Protein AF-A0A2P8FP28-F1 (afdb_monomer_lite)

Organism: NCBI:txid1591085

Radius of gyration: 11.93 Å; chains: 1; bounding box: 29×29×30 Å

pLDDT: mean 82.31, std 12.88, range [39.47, 95.31]

Foldseek 3Di:
DPDWDWDDDVQWFIKTQDDDQVVVQVVCVVVVWHWDAAQCDPPDDPVRGRHTDTPQWDDQDDPPRIGTIT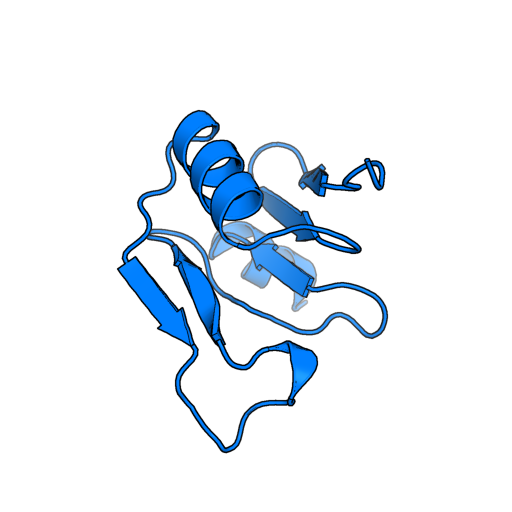GPVNCVVVVD

Structure (mmCIF, N/CA/C/O backbone):
data_AF-A0A2P8FP28-F1
#
_entry.id   AF-A0A2P8FP28-F1
#
loop_
_atom_site.group_PDB
_atom_site.id
_atom_site.type_symbol
_atom_site.label_atom_id
_atom_site.label_alt_id
_atom_site.label_comp_id
_atom_site.label_asym_id
_atom_site.label_entity_id
_atom_site.label_seq_id
_atom_site.pdbx_PDB_ins_code
_atom_site.Cartn_x
_atom_site.Cartn_y
_atom_site.Cartn_z
_atom_site.occupancy
_atom_site.B_iso_or_equiv
_atom_site.auth_seq_id
_atom_site.auth_comp_id
_atom_site.auth_asym_id
_atom_site.auth_atom_id
_atom_site.pdbx_PDB_model_num
ATOM 1 N N . MET A 1 1 ? 21.256 -7.317 5.891 1.00 39.47 1 MET A N 1
ATOM 2 C CA . MET A 1 1 ? 20.023 -6.592 6.261 1.00 39.47 1 MET A CA 1
ATOM 3 C C . MET A 1 1 ? 20.021 -5.281 5.500 1.00 39.47 1 MET A C 1
ATOM 5 O O . MET A 1 1 ? 20.891 -4.463 5.766 1.00 39.47 1 MET A O 1
ATOM 9 N N . LYS A 1 2 ? 19.138 -5.111 4.509 1.00 42.28 2 LYS A N 1
ATOM 10 C CA . LYS A 1 2 ? 18.888 -3.787 3.924 1.00 42.28 2 LYS A CA 1
ATOM 11 C C . LYS A 1 2 ? 17.965 -3.034 4.881 1.00 42.28 2 LYS A C 1
ATOM 13 O O . LYS A 1 2 ? 17.003 -3.620 5.370 1.00 42.28 2 LYS A O 1
ATOM 18 N N . ALA A 1 3 ? 18.320 -1.798 5.214 1.00 40.62 3 ALA A N 1
ATOM 19 C CA . ALA A 1 3 ? 17.489 -0.948 6.051 1.00 40.62 3 ALA A CA 1
ATOM 20 C C . ALA A 1 3 ? 16.227 -0.583 5.263 1.00 40.62 3 ALA A C 1
ATOM 22 O O . ALA A 1 3 ? 16.320 -0.086 4.144 1.00 40.62 3 ALA A O 1
ATOM 23 N N . ILE A 1 4 ? 15.065 -0.877 5.836 1.00 57.88 4 ILE A N 1
ATOM 24 C CA . ILE A 1 4 ? 13.777 -0.620 5.204 1.00 57.88 4 ILE A CA 1
ATOM 25 C C . ILE A 1 4 ? 13.404 0.841 5.449 1.00 57.88 4 ILE A C 1
ATOM 27 O O . ILE A 1 4 ? 13.299 1.263 6.600 1.00 57.88 4 ILE A O 1
ATOM 31 N N . ILE A 1 5 ? 13.175 1.608 4.383 1.00 63.66 5 ILE A N 1
ATOM 32 C CA . ILE A 1 5 ? 12.637 2.969 4.489 1.00 63.66 5 ILE A CA 1
ATOM 33 C C . ILE A 1 5 ? 11.124 2.884 4.292 1.00 63.66 5 ILE A C 1
ATOM 35 O O . ILE A 1 5 ? 10.634 2.854 3.160 1.00 63.66 5 ILE A O 1
ATOM 39 N N . VAL A 1 6 ? 10.394 2.814 5.410 1.00 67.50 6 VAL A N 1
ATOM 40 C CA . VAL A 1 6 ? 8.958 3.107 5.439 1.00 67.50 6 VAL A CA 1
ATOM 41 C C . VAL A 1 6 ? 8.752 4.435 6.147 1.00 67.50 6 VAL A C 1
ATOM 43 O O . VAL A 1 6 ? 9.136 4.601 7.303 1.00 67.50 6 VAL A O 1
ATOM 46 N N . THR A 1 7 ? 8.150 5.394 5.453 1.00 71.88 7 THR A N 1
ATOM 47 C CA . THR A 1 7 ? 7.800 6.689 6.043 1.00 71.88 7 THR A CA 1
ATOM 48 C C . THR A 1 7 ? 6.306 6.715 6.287 1.00 71.88 7 THR A C 1
ATOM 50 O O . THR A 1 7 ? 5.526 6.664 5.337 1.00 71.88 7 THR A O 1
ATOM 53 N N . PHE A 1 8 ? 5.917 6.788 7.558 1.00 68.44 8 PHE A N 1
ATOM 54 C CA . PHE A 1 8 ? 4.540 7.060 7.941 1.00 68.44 8 PHE A CA 1
ATOM 55 C C . PHE A 1 8 ? 4.258 8.551 7.767 1.00 68.44 8 PHE A C 1
ATOM 57 O O . PHE A 1 8 ? 5.009 9.396 8.258 1.00 68.44 8 PHE A O 1
ATOM 64 N N . CYS A 1 9 ? 3.172 8.875 7.079 1.00 67.25 9 CYS A N 1
ATOM 65 C CA . CYS A 1 9 ? 2.645 10.229 7.049 1.00 67.25 9 CYS A CA 1
ATOM 66 C C . CYS A 1 9 ? 1.508 10.272 8.069 1.00 67.25 9 CYS A C 1
ATOM 68 O O . CYS A 1 9 ? 0.549 9.524 7.907 1.00 67.25 9 CYS A O 1
ATOM 70 N N . GLU A 1 10 ? 1.634 11.091 9.121 1.00 60.62 10 GLU A N 1
ATOM 71 C CA . GLU A 1 10 ? 0.703 11.157 10.263 1.00 60.62 10 GLU A CA 1
ATOM 72 C C . GLU A 1 10 ? -0.770 10.984 9.855 1.00 60.62 10 GLU A C 1
ATOM 74 O O . GLU A 1 10 ? -1.390 11.901 9.316 1.00 60.62 10 GLU A O 1
ATOM 79 N N . GLY A 1 11 ? -1.310 9.783 10.097 1.00 58.34 11 GLY A N 1
ATOM 80 C CA . GLY A 1 11 ? -2.712 9.438 9.852 1.00 58.34 11 GLY A CA 1
ATOM 81 C C . GLY A 1 11 ? -3.153 9.454 8.385 1.00 58.34 11 GLY A C 1
ATOM 82 O O . GLY A 1 11 ? -4.334 9.656 8.145 1.00 58.34 11 GLY A O 1
ATOM 83 N N . LYS A 1 12 ? -2.225 9.311 7.429 1.00 73.12 12 LYS A N 1
ATOM 84 C CA . LYS A 1 12 ? -2.461 9.454 5.977 1.00 73.12 12 LYS A CA 1
ATOM 85 C C . LYS A 1 12 ? -1.968 8.259 5.150 1.00 73.12 12 LYS A C 1
ATOM 87 O O . LYS A 1 12 ? -2.091 8.268 3.930 1.00 73.12 12 LYS A O 1
ATOM 92 N N . GLY A 1 13 ? -1.401 7.239 5.798 1.00 82.94 13 GLY A N 1
ATOM 93 C CA . GLY A 1 13 ? -0.784 6.073 5.162 1.00 82.94 13 GLY A CA 1
ATOM 94 C C . GLY A 1 13 ? 0.745 6.085 5.230 1.00 82.94 13 GLY A C 1
ATOM 95 O O . GLY A 1 13 ? 1.336 6.669 6.142 1.00 82.94 13 GLY A O 1
ATOM 96 N N . PHE A 1 14 ? 1.399 5.396 4.298 1.00 87.12 14 PHE A N 1
ATOM 97 C CA . PHE A 1 14 ? 2.849 5.224 4.292 1.00 87.12 14 PHE A CA 1
ATOM 98 C C . PHE A 1 14 ? 3.423 5.007 2.889 1.00 87.12 14 PHE A C 1
ATOM 100 O O . PHE A 1 14 ? 2.744 4.565 1.960 1.00 87.12 14 PHE A O 1
ATOM 107 N N . THR A 1 15 ? 4.715 5.294 2.742 1.00 86.81 15 THR A N 1
ATOM 108 C CA . THR A 1 15 ? 5.458 5.031 1.504 1.00 86.81 15 THR A CA 1
ATOM 109 C C . THR A 1 15 ? 6.598 4.056 1.726 1.00 86.81 15 THR A C 1
ATOM 111 O O . THR A 1 15 ? 7.231 4.096 2.778 1.00 86.81 15 THR A O 1
ATOM 114 N N . VAL A 1 16 ? 6.875 3.227 0.724 1.00 85.69 16 VAL A N 1
ATOM 115 C CA . VAL A 1 16 ? 7.793 2.088 0.769 1.00 85.69 16 VAL A CA 1
ATOM 116 C C . VAL A 1 16 ? 8.810 2.205 -0.363 1.00 85.69 16 VAL A C 1
ATOM 118 O O . VAL A 1 16 ? 8.415 2.345 -1.522 1.00 85.69 16 VAL A O 1
ATOM 121 N N . GLN A 1 17 ? 10.102 2.118 -0.035 1.00 80.88 17 GLN A N 1
ATOM 122 C CA . GLN A 1 17 ? 11.184 2.188 -1.029 1.00 80.88 17 GLN A CA 1
ATOM 123 C C . GLN A 1 17 ? 11.987 0.883 -1.150 1.00 80.88 17 GLN A C 1
ATOM 125 O O . GLN A 1 17 ? 12.208 0.406 -2.256 1.00 80.88 17 GLN A O 1
ATOM 130 N N . GLU A 1 18 ? 12.374 0.251 -0.038 1.00 75.81 18 GLU A N 1
ATOM 131 C CA . GLU A 1 18 ? 13.097 -1.032 -0.056 1.00 75.81 18 GLU A CA 1
ATOM 132 C C . GLU A 1 18 ? 12.633 -1.932 1.098 1.00 75.81 18 GLU A C 1
ATOM 134 O O . GLU A 1 18 ? 13.126 -1.801 2.212 1.00 75.81 18 GLU A O 1
ATOM 139 N N . THR A 1 19 ? 11.692 -2.851 0.862 1.00 79.62 19 THR A N 1
ATOM 140 C CA . THR A 1 19 ? 11.199 -3.790 1.890 1.00 79.62 19 THR A CA 1
ATOM 141 C C . THR A 1 19 ? 10.971 -5.189 1.333 1.00 79.62 19 THR A C 1
ATOM 143 O O . THR A 1 19 ? 10.805 -5.368 0.128 1.00 79.62 19 THR A O 1
ATOM 146 N N . THR A 1 20 ? 10.917 -6.181 2.222 1.00 85.00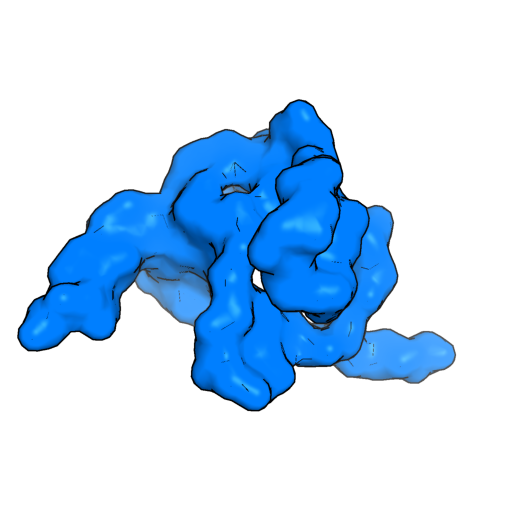 20 THR A N 1
ATOM 147 C CA . THR A 1 20 ? 10.285 -7.470 1.924 1.00 85.00 20 THR A CA 1
ATOM 148 C C . THR A 1 20 ? 8.781 -7.391 2.179 1.00 85.00 20 THR A C 1
ATOM 150 O O . THR A 1 20 ? 8.319 -6.579 2.988 1.00 85.00 20 THR A O 1
ATOM 153 N N . THR A 1 21 ? 8.021 -8.251 1.503 1.00 86.06 21 THR A N 1
ATOM 154 C CA . THR A 1 21 ? 6.565 -8.361 1.656 1.00 86.06 21 THR A CA 1
ATOM 155 C C . THR A 1 21 ? 6.156 -8.650 3.100 1.00 86.06 21 THR A C 1
ATOM 157 O O . THR A 1 21 ? 5.274 -7.975 3.621 1.00 86.06 21 THR A O 1
ATOM 160 N N . ASP A 1 22 ? 6.844 -9.573 3.778 1.00 88.12 22 ASP A N 1
ATOM 161 C CA . ASP A 1 22 ? 6.528 -9.942 5.166 1.00 88.12 22 ASP A CA 1
ATOM 162 C C . ASP A 1 22 ? 6.718 -8.761 6.125 1.00 88.12 22 ASP A C 1
ATOM 164 O O . ASP A 1 22 ? 5.824 -8.432 6.899 1.00 88.12 22 ASP A O 1
ATOM 168 N N . ALA A 1 23 ? 7.841 -8.042 6.004 1.00 87.38 23 ALA A N 1
ATOM 169 C CA . ALA A 1 23 ? 8.112 -6.876 6.843 1.00 87.38 23 ALA A CA 1
ATOM 170 C C . ALA A 1 23 ? 7.105 -5.741 6.600 1.00 87.38 23 ALA A C 1
ATOM 172 O O . ALA A 1 23 ? 6.765 -4.996 7.519 1.00 87.38 23 ALA A O 1
ATOM 173 N N . LEU A 1 24 ? 6.609 -5.616 5.366 1.00 88.44 24 LEU A N 1
ATOM 174 C CA . LEU A 1 24 ? 5.576 -4.648 5.019 1.00 88.44 24 LEU A CA 1
ATOM 175 C C . LEU A 1 24 ? 4.223 -5.005 5.644 1.00 88.44 24 LEU A C 1
ATOM 177 O O . LEU A 1 24 ? 3.533 -4.122 6.151 1.00 88.44 24 LEU A O 1
ATOM 181 N N . ILE A 1 25 ? 3.855 -6.288 5.626 1.00 91.06 25 ILE A N 1
ATOM 182 C CA . ILE A 1 25 ? 2.628 -6.785 6.253 1.00 91.06 25 ILE A CA 1
ATOM 183 C C . ILE A 1 25 ? 2.686 -6.578 7.770 1.00 91.06 25 ILE A C 1
ATOM 185 O O . ILE A 1 25 ? 1.742 -6.025 8.333 1.00 91.06 25 ILE A O 1
ATOM 189 N N . ASP A 1 26 ? 3.802 -6.930 8.414 1.00 90.38 26 ASP A N 1
ATOM 190 C CA . ASP A 1 26 ? 3.997 -6.730 9.855 1.00 90.38 26 ASP A CA 1
ATOM 191 C C . ASP A 1 26 ? 3.942 -5.243 10.235 1.00 90.38 26 ASP A C 1
ATOM 193 O O . ASP A 1 26 ? 3.306 -4.857 11.219 1.00 90.38 26 ASP A O 1
ATOM 197 N N . PHE A 1 27 ? 4.575 -4.376 9.439 1.00 87.75 27 PHE A N 1
ATOM 198 C CA . PHE A 1 27 ? 4.511 -2.929 9.633 1.00 87.75 27 PHE A CA 1
ATOM 199 C C . PHE A 1 27 ? 3.072 -2.405 9.528 1.00 87.75 27 PHE A C 1
ATOM 201 O O . PHE A 1 27 ? 2.609 -1.682 10.412 1.00 87.75 27 PHE A O 1
ATOM 208 N N . ALA A 1 28 ? 2.348 -2.792 8.477 1.00 88.69 28 ALA A N 1
ATOM 209 C CA . ALA A 1 28 ? 0.967 -2.373 8.266 1.00 88.69 28 ALA A CA 1
ATOM 210 C C . ALA A 1 28 ? 0.037 -2.881 9.384 1.00 88.69 28 ALA A C 1
ATOM 212 O O . ALA A 1 28 ? -0.807 -2.122 9.865 1.00 88.69 28 ALA A O 1
ATOM 213 N N . ALA A 1 29 ? 0.243 -4.111 9.862 1.00 91.12 29 ALA A N 1
ATOM 214 C CA . ALA A 1 29 ? -0.500 -4.682 10.981 1.00 91.12 29 ALA A CA 1
ATOM 215 C C . ALA A 1 29 ? -0.270 -3.905 12.288 1.00 91.12 29 ALA A C 1
ATOM 217 O O . ALA A 1 29 ? -1.231 -3.612 13.000 1.00 91.12 29 ALA A O 1
ATOM 218 N N . ASN A 1 30 ? 0.971 -3.487 12.570 1.00 88.94 30 ASN A N 1
ATOM 219 C CA . ASN A 1 30 ? 1.293 -2.642 13.729 1.00 88.94 30 ASN A CA 1
ATOM 220 C C . ASN A 1 30 ? 0.631 -1.254 13.667 1.00 88.94 30 ASN A C 1
ATOM 222 O O . ASN A 1 30 ? 0.373 -0.646 14.705 1.00 88.94 30 ASN A O 1
ATOM 226 N N . LEU A 1 31 ? 0.319 -0.764 12.465 1.00 85.69 31 LEU A N 1
ATOM 227 C CA . LEU A 1 31 ? -0.466 0.455 12.255 1.00 85.69 31 LEU A CA 1
ATOM 228 C C . LEU A 1 31 ? -1.989 0.219 12.293 1.00 85.69 31 LEU A C 1
ATOM 230 O O . LEU A 1 31 ? -2.759 1.175 12.200 1.00 85.69 31 LEU A O 1
ATOM 234 N N . GLY A 1 32 ? -2.440 -1.030 12.437 1.00 89.38 32 GLY A N 1
ATOM 235 C CA . GLY A 1 32 ? -3.857 -1.398 12.472 1.00 89.38 32 GLY A CA 1
ATOM 236 C C . GLY A 1 32 ? -4.496 -1.623 11.097 1.00 89.38 32 GLY A C 1
ATOM 237 O O . GLY A 1 32 ? -5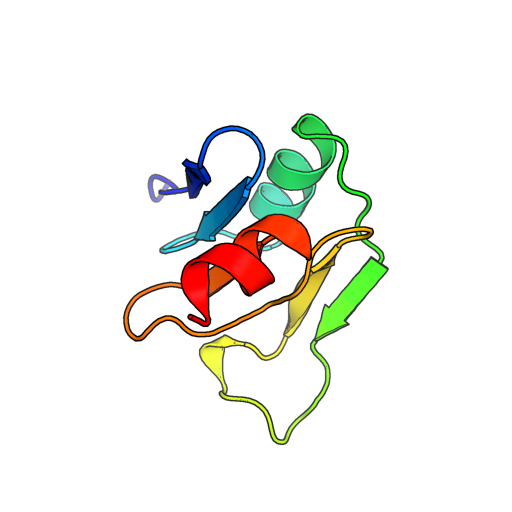.727 -1.636 10.993 1.00 89.38 32 GLY A O 1
ATOM 238 N N . TYR A 1 33 ? -3.692 -1.798 10.046 1.00 90.12 33 TYR A N 1
ATOM 239 C CA . TYR A 1 33 ? -4.170 -2.160 8.714 1.00 90.12 33 TYR A CA 1
ATOM 240 C C . TYR A 1 33 ? -4.121 -3.675 8.505 1.00 90.12 33 TYR A C 1
ATOM 242 O O . TYR A 1 33 ? -3.109 -4.329 8.739 1.00 90.12 33 TYR A O 1
ATOM 250 N N . GLU A 1 34 ? -5.228 -4.239 8.030 1.00 93.88 34 GLU A N 1
ATOM 251 C CA . GLU A 1 34 ? -5.359 -5.675 7.781 1.00 93.88 34 GLU A CA 1
ATOM 252 C C . GLU A 1 34 ? -4.910 -6.018 6.357 1.00 93.88 34 GLU A C 1
ATOM 254 O O . GLU A 1 34 ? -5.387 -5.414 5.396 1.00 93.88 34 GLU A O 1
ATOM 259 N N . HIS A 1 35 ? -4.022 -7.000 6.207 1.00 95.31 35 HIS A N 1
ATOM 260 C CA . HIS A 1 35 ? -3.623 -7.518 4.899 1.00 95.31 35 HIS A CA 1
ATOM 261 C C . HIS A 1 35 ? -4.777 -8.287 4.236 1.00 95.31 35 HIS A C 1
ATOM 263 O O . HIS A 1 35 ? -5.322 -9.219 4.821 1.00 95.31 35 HIS A O 1
ATOM 269 N N . LYS A 1 36 ? -5.136 -7.910 3.003 1.00 95.25 36 LYS A N 1
ATOM 270 C CA . LYS A 1 36 ? -6.255 -8.502 2.249 1.00 95.25 36 LYS A CA 1
ATOM 271 C C . LYS A 1 36 ? -5.838 -9.486 1.158 1.00 95.25 36 LYS A C 1
ATOM 273 O O . LYS A 1 36 ? -6.665 -10.275 0.713 1.00 95.25 36 LYS A O 1
ATOM 278 N N . GLY A 1 37 ? -4.590 -9.427 0.711 1.00 94.38 37 GLY A N 1
ATOM 279 C CA . GLY A 1 37 ? -4.097 -10.180 -0.438 1.00 94.38 37 GLY A CA 1
ATOM 280 C C . GLY A 1 37 ? -3.104 -9.353 -1.240 1.00 94.38 37 GLY A C 1
ATOM 281 O O . GLY A 1 37 ? -2.603 -8.343 -0.755 1.00 94.38 37 GLY A O 1
ATOM 282 N N . TYR A 1 38 ? -2.858 -9.734 -2.486 1.00 94.62 38 TYR A N 1
ATOM 283 C CA . TYR A 1 38 ? -1.827 -9.123 -3.324 1.00 94.62 38 TYR A CA 1
ATOM 284 C C . TYR A 1 38 ? -2.429 -8.434 -4.545 1.00 94.62 38 TYR A C 1
ATOM 286 O O . TYR A 1 38 ? -3.485 -8.830 -5.031 1.00 94.62 38 TYR A O 1
ATOM 294 N N . ASN A 1 39 ? -1.741 -7.417 -5.059 1.00 92.94 39 ASN A N 1
ATOM 295 C CA . ASN A 1 39 ? -2.076 -6.813 -6.341 1.00 92.94 39 ASN A CA 1
ATOM 296 C C . ASN A 1 39 ? -1.653 -7.756 -7.475 1.00 92.94 39 ASN A C 1
ATOM 298 O O . ASN A 1 39 ? -0.477 -7.824 -7.837 1.00 92.94 39 ASN A O 1
ATOM 302 N N . ASP A 1 40 ? -2.621 -8.485 -8.013 1.00 91.50 40 ASP A N 1
ATOM 303 C CA . ASP A 1 40 ? -2.452 -9.497 -9.056 1.00 91.50 40 ASP A CA 1
ATOM 304 C C . ASP A 1 40 ? -2.779 -8.977 -10.463 1.00 91.50 40 ASP A C 1
ATOM 306 O O . ASP A 1 40 ? -2.689 -9.728 -11.433 1.00 91.50 40 ASP A O 1
ATOM 310 N N . ASN A 1 41 ? -3.130 -7.694 -10.602 1.00 90.12 41 ASN A N 1
ATOM 311 C CA . ASN A 1 41 ? -3.499 -7.121 -11.889 1.00 90.12 41 ASN A CA 1
ATOM 312 C C . ASN A 1 41 ? -2.269 -7.021 -12.820 1.00 90.12 41 ASN A C 1
ATOM 314 O O . ASN A 1 41 ? -1.400 -6.169 -12.595 1.00 90.12 41 ASN A O 1
ATOM 318 N N . PRO A 1 42 ? -2.212 -7.806 -13.913 1.00 90.44 42 PRO A N 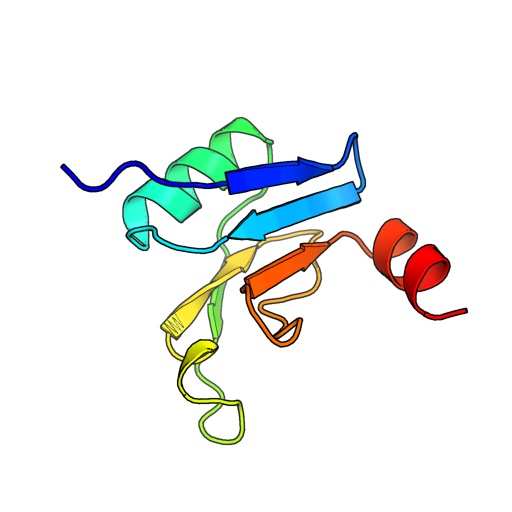1
ATOM 319 C CA . PRO A 1 42 ? -1.053 -7.849 -14.804 1.00 90.44 42 PRO A CA 1
ATOM 320 C C . PRO A 1 42 ? -0.897 -6.581 -15.654 1.00 90.44 42 PRO A C 1
ATOM 322 O O . PRO A 1 42 ? 0.154 -6.365 -16.252 1.00 90.44 42 PRO A O 1
ATOM 325 N N . HIS A 1 43 ? -1.930 -5.736 -15.723 1.00 91.81 43 HIS A N 1
ATOM 326 C CA . HIS A 1 43 ? -1.889 -4.462 -16.440 1.00 91.81 43 HIS A CA 1
ATOM 327 C C . HIS A 1 43 ? -1.292 -3.324 -15.602 1.00 91.81 43 HIS A C 1
ATOM 329 O O . HIS A 1 43 ? -1.034 -2.244 -16.134 1.00 91.81 43 HIS A O 1
ATOM 335 N N . ASN A 1 44 ? -1.058 -3.549 -14.305 1.00 89.94 44 ASN A N 1
ATOM 336 C CA . ASN A 1 44 ? -0.341 -2.603 -13.462 1.00 89.94 44 ASN A CA 1
ATOM 337 C C . ASN A 1 44 ? 1.166 -2.644 -13.742 1.00 89.94 44 ASN A C 1
ATOM 339 O O . ASN A 1 44 ? 1.706 -3.631 -14.246 1.00 89.94 44 ASN A O 1
ATOM 343 N N . ARG A 1 45 ? 1.855 -1.561 -13.366 1.00 89.56 45 ARG A N 1
ATOM 344 C CA . ARG A 1 45 ? 3.323 -1.477 -13.388 1.00 89.56 45 ARG A CA 1
ATOM 345 C C . ARG A 1 45 ? 3.946 -2.671 -12.662 1.00 89.56 45 ARG A C 1
ATOM 347 O O . ARG A 1 45 ? 3.425 -3.087 -11.628 1.00 89.56 45 ARG A O 1
ATOM 354 N N . ALA A 1 46 ? 5.063 -3.183 -13.175 1.00 89.38 46 ALA A N 1
ATOM 355 C CA . ALA A 1 46 ? 5.723 -4.374 -12.639 1.00 89.38 46 ALA A CA 1
ATOM 356 C C . ALA A 1 46 ? 6.090 -4.223 -11.152 1.00 89.38 46 ALA A C 1
ATOM 358 O O . ALA A 1 46 ? 5.957 -5.166 -10.382 1.00 89.38 46 ALA A O 1
ATOM 359 N N . GLU A 1 47 ? 6.466 -3.016 -10.734 1.00 87.81 47 GLU A N 1
ATOM 360 C CA . GLU A 1 47 ? 6.811 -2.659 -9.356 1.00 87.81 47 GLU A CA 1
ATOM 361 C C . GLU A 1 47 ? 5.623 -2.789 -8.390 1.00 87.81 47 GLU A C 1
ATOM 363 O O . GLU A 1 47 ? 5.812 -3.014 -7.193 1.00 87.81 47 GLU A O 1
ATOM 368 N N . LEU A 1 48 ? 4.399 -2.645 -8.907 1.00 89.62 48 LEU A N 1
ATOM 369 C CA . LEU A 1 48 ? 3.162 -2.741 -8.134 1.00 89.62 48 LEU A CA 1
ATOM 370 C C . LEU A 1 48 ? 2.605 -4.164 -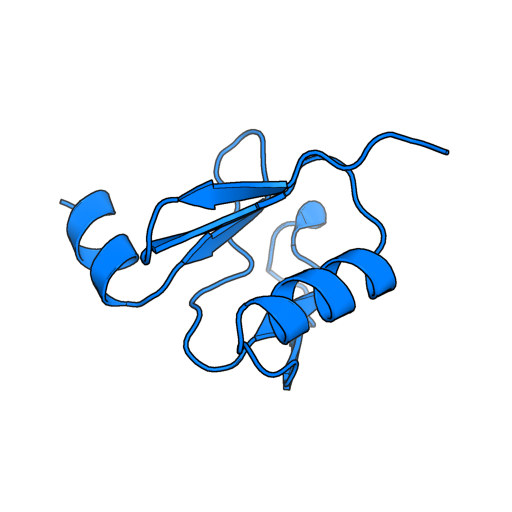8.096 1.00 89.62 48 LEU A C 1
ATOM 372 O O . LEU A 1 48 ? 1.761 -4.450 -7.248 1.00 89.62 48 LEU A O 1
ATOM 376 N N . GLN A 1 49 ? 3.022 -5.040 -9.007 1.00 90.69 49 GLN A N 1
ATOM 377 C CA . GLN A 1 49 ? 2.556 -6.423 -9.041 1.00 90.69 49 GLN A CA 1
ATOM 378 C C . GLN A 1 49 ? 3.108 -7.196 -7.837 1.00 90.69 49 GLN A C 1
ATOM 380 O O . GLN A 1 49 ? 4.239 -6.976 -7.407 1.00 90.69 49 GLN A O 1
ATOM 385 N N . ASN A 1 50 ? 2.308 -8.112 -7.290 1.00 90.75 50 ASN A N 1
ATOM 386 C CA . ASN A 1 50 ? 2.623 -8.922 -6.103 1.00 90.75 50 ASN A CA 1
ATOM 387 C C . ASN A 1 50 ? 2.871 -8.123 -4.811 1.00 90.75 50 ASN A C 1
ATOM 389 O O . ASN A 1 50 ? 3.284 -8.690 -3.799 1.00 90.75 50 ASN A O 1
ATOM 393 N N . GLN A 1 51 ? 2.599 -6.820 -4.814 1.00 92.19 51 GLN A N 1
ATOM 394 C CA . GLN A 1 51 ? 2.637 -6.005 -3.607 1.00 92.19 51 GLN A CA 1
ATOM 395 C C . GLN A 1 51 ? 1.396 -6.279 -2.745 1.00 92.19 51 GLN A C 1
ATOM 397 O O . GLN A 1 51 ? 0.314 -6.510 -3.297 1.00 92.19 51 GLN A O 1
ATOM 402 N N . PRO A 1 52 ? 1.520 -6.268 -1.407 1.00 94.00 52 PRO A N 1
ATOM 403 C CA . PRO A 1 52 ? 0.400 -6.525 -0.515 1.00 94.00 52 PRO A CA 1
ATOM 404 C C . PRO A 1 52 ? -0.636 -5.400 -0.596 1.00 94.00 52 PRO A C 1
ATOM 406 O O . PRO A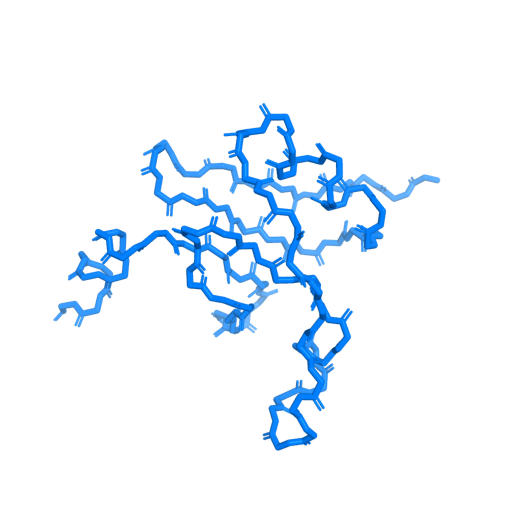 1 52 ? -0.321 -4.241 -0.831 1.00 94.00 52 PRO A O 1
ATOM 409 N N . THR A 1 53 ? -1.894 -5.749 -0.377 1.00 94.25 53 THR A N 1
ATOM 410 C CA . THR A 1 53 ? -3.033 -4.831 -0.322 1.00 94.25 53 THR A CA 1
ATOM 411 C C . THR A 1 53 ? -3.602 -4.831 1.086 1.00 94.25 53 THR A C 1
ATOM 413 O O . THR A 1 53 ? -3.582 -5.852 1.779 1.00 94.25 53 THR A O 1
ATOM 416 N N . PHE A 1 54 ? -4.121 -3.686 1.522 1.00 94.06 54 PHE A N 1
ATOM 417 C CA . PHE A 1 54 ? -4.523 -3.495 2.910 1.00 94.06 54 PHE A CA 1
ATOM 418 C C . PHE A 1 54 ? -5.936 -2.924 3.025 1.00 94.06 54 PHE A C 1
ATOM 420 O O . PHE A 1 54 ? -6.370 -2.091 2.231 1.00 94.06 54 PHE A O 1
ATOM 427 N N . ALA A 1 55 ? -6.675 -3.355 4.043 1.00 92.44 55 ALA A N 1
ATOM 428 C CA . ALA A 1 55 ? -7.967 -2.786 4.385 1.00 92.44 55 ALA A CA 1
ATOM 429 C C . ALA A 1 55 ? -7.825 -1.300 4.741 1.00 92.44 55 ALA A C 1
ATOM 431 O O . ALA A 1 55 ? -6.928 -0.931 5.492 1.00 92.44 55 ALA A O 1
ATOM 432 N N . LYS A 1 56 ? -8.766 -0.469 4.268 1.00 88.44 56 LYS A N 1
ATOM 433 C CA . LYS A 1 56 ? -8.833 0.987 4.521 1.00 88.44 56 LYS A CA 1
ATOM 434 C C . LYS A 1 56 ? -7.724 1.819 3.862 1.00 88.44 56 LYS A C 1
ATOM 436 O O . LYS A 1 56 ? -7.744 3.037 4.008 1.00 88.44 56 LYS A O 1
ATOM 441 N N . LEU A 1 57 ? -6.816 1.188 3.117 1.00 90.00 57 LEU A N 1
ATOM 442 C CA . LEU A 1 57 ? -5.826 1.870 2.294 1.00 90.00 57 LEU A CA 1
ATOM 443 C C . LEU A 1 57 ? -6.146 1.677 0.811 1.00 90.00 57 LEU A C 1
ATOM 445 O O . LEU A 1 57 ? -6.561 0.610 0.365 1.00 90.00 57 LEU A O 1
ATOM 449 N N . LEU A 1 58 ? -5.935 2.744 0.061 1.00 88.56 58 LEU A N 1
ATOM 450 C CA . LEU A 1 58 ? -5.793 2.787 -1.377 1.00 88.56 58 LEU A CA 1
ATOM 451 C C . LEU A 1 58 ? -4.328 2.504 -1.711 1.00 88.56 58 LEU A C 1
ATOM 453 O O . LEU A 1 58 ? -3.413 3.016 -1.065 1.00 88.56 58 LEU A O 1
ATOM 457 N N . GLY A 1 59 ? -4.112 1.669 -2.718 1.00 87.25 59 GLY A N 1
ATOM 458 C CA . GLY A 1 59 ? -2.789 1.220 -3.126 1.00 87.25 59 GLY A CA 1
ATOM 459 C C . GLY A 1 59 ? -2.738 -0.286 -3.375 1.00 87.25 59 GLY A C 1
ATOM 460 O O . GLY A 1 59 ? -3.740 -0.978 -3.177 1.00 87.25 59 GLY A O 1
ATOM 461 N N . PRO A 1 60 ? -1.585 -0.803 -3.819 1.00 91.69 60 PRO A N 1
ATOM 462 C CA . PRO A 1 60 ? -0.312 -0.101 -4.033 1.00 91.69 60 PRO A CA 1
ATOM 463 C C . PRO A 1 60 ? -0.369 0.915 -5.192 1.00 91.69 60 PRO A C 1
ATOM 465 O O . PRO A 1 60 ? -0.900 0.617 -6.260 1.00 91.69 60 PRO A O 1
ATOM 468 N N . MET A 1 61 ? 0.192 2.113 -5.001 1.00 90.56 61 MET A N 1
ATOM 469 C CA . MET A 1 61 ? 0.314 3.153 -6.038 1.00 90.56 61 MET A CA 1
ATOM 470 C C . MET A 1 61 ? 1.771 3.528 -6.288 1.00 90.56 61 MET A C 1
ATOM 472 O O . MET A 1 61 ? 2.595 3.457 -5.382 1.00 90.56 61 MET A O 1
ATOM 476 N N . TRP A 1 62 ? 2.091 3.942 -7.515 1.00 87.62 62 TRP A N 1
ATOM 477 C CA . TRP A 1 62 ? 3.440 4.376 -7.880 1.00 87.62 62 TRP A CA 1
ATOM 478 C C . TRP A 1 62 ? 3.546 5.898 -7.864 1.00 87.62 62 TRP A C 1
ATOM 480 O O . TRP A 1 62 ? 2.816 6.567 -8.591 1.00 87.62 62 TRP A O 1
ATOM 490 N N . ASP A 1 63 ? 4.483 6.424 -7.079 1.00 82.50 63 ASP A N 1
ATOM 491 C CA . ASP A 1 63 ? 4.717 7.867 -6.929 1.00 82.50 63 ASP A CA 1
ATOM 492 C C . ASP A 1 63 ? 5.882 8.384 -7.798 1.00 82.50 63 ASP A C 1
ATOM 494 O O . ASP A 1 63 ? 6.283 9.536 -7.691 1.00 82.50 63 ASP A O 1
ATOM 498 N N . GLY A 1 64 ? 6.472 7.527 -8.640 1.00 82.19 64 GLY A N 1
ATOM 499 C CA . GLY A 1 64 ? 7.653 7.846 -9.456 1.00 82.19 64 GLY A CA 1
ATOM 500 C C . GLY A 1 64 ? 8.966 7.301 -8.889 1.00 82.19 64 GLY A C 1
ATOM 501 O O . GLY A 1 64 ? 9.822 6.899 -9.670 1.00 82.19 64 GLY A O 1
ATOM 502 N N . ASP A 1 65 ? 9.086 7.232 -7.561 1.00 84.38 65 ASP A N 1
ATOM 503 C CA . ASP A 1 65 ? 10.287 6.753 -6.842 1.00 84.38 65 ASP A CA 1
ATOM 504 C C . ASP A 1 65 ? 9.973 5.687 -5.772 1.00 84.38 65 ASP A C 1
ATOM 506 O O . ASP A 1 65 ? 10.820 4.889 -5.377 1.00 84.38 65 ASP A O 1
ATOM 510 N N . LYS A 1 66 ? 8.727 5.648 -5.292 1.00 86.75 66 LYS A N 1
ATOM 511 C CA . LYS A 1 66 ? 8.310 4.805 -4.168 1.00 86.75 66 LYS A CA 1
ATOM 512 C C . LYS A 1 66 ? 6.888 4.298 -4.338 1.00 86.75 66 LYS A C 1
ATOM 514 O O . LYS A 1 66 ? 6.078 4.892 -5.057 1.00 86.75 66 LYS A O 1
ATOM 519 N N . ILE A 1 67 ? 6.582 3.214 -3.630 1.00 89.88 67 ILE A N 1
ATOM 520 C CA . ILE A 1 67 ? 5.227 2.674 -3.541 1.00 89.88 67 ILE A CA 1
ATOM 521 C C . ILE A 1 67 ? 4.496 3.405 -2.423 1.00 89.88 67 ILE A C 1
ATOM 523 O O . ILE A 1 67 ? 5.013 3.534 -1.314 1.00 89.88 67 ILE A O 1
ATOM 527 N N . ARG A 1 68 ? 3.290 3.885 -2.705 1.00 89.88 68 ARG A N 1
ATOM 528 C CA . ARG A 1 68 ? 2.447 4.623 -1.770 1.00 89.88 68 ARG A CA 1
ATOM 529 C C . ARG A 1 68 ? 1.198 3.818 -1.428 1.00 89.88 68 ARG A C 1
ATOM 531 O O . ARG A 1 68 ? 0.558 3.241 -2.308 1.00 89.88 68 ARG A O 1
ATOM 538 N N . TYR A 1 69 ? 0.876 3.818 -0.142 1.00 90.69 69 TYR A N 1
ATOM 539 C CA . TYR A 1 69 ? -0.386 3.353 0.411 1.00 90.69 69 TYR A CA 1
ATOM 540 C C . TYR A 1 69 ? -0.979 4.489 1.221 1.00 90.69 69 TYR A C 1
ATOM 542 O O . TYR A 1 69 ? -0.299 5.056 2.073 1.00 90.69 69 TYR A O 1
ATOM 550 N N . GLU A 1 70 ? -2.230 4.832 0.972 1.00 87.88 70 GLU A N 1
ATOM 551 C CA . GLU A 1 70 ? -2.852 5.996 1.597 1.00 87.88 70 GLU A CA 1
ATOM 552 C C . GLU A 1 70 ? -4.324 5.764 1.856 1.00 87.88 70 GLU A C 1
ATOM 554 O O . GLU A 1 70 ? -4.959 4.991 1.153 1.00 87.88 70 GLU A O 1
ATOM 559 N N . ASP A 1 71 ? -4.895 6.405 2.863 1.00 86.00 71 ASP A N 1
ATOM 560 C CA . ASP A 1 71 ? -6.341 6.329 3.036 1.00 86.00 71 ASP A CA 1
ATOM 561 C C . ASP A 1 71 ? -7.076 7.242 2.038 1.00 86.00 71 ASP A C 1
ATOM 563 O O . ASP A 1 71 ? -6.494 8.086 1.351 1.00 86.00 71 ASP A O 1
ATOM 567 N N . SER A 1 72 ? -8.395 7.074 1.949 1.00 78.69 72 SER A N 1
ATOM 568 C CA . SER A 1 72 ? -9.233 7.879 1.057 1.00 78.69 72 SER A CA 1
ATOM 569 C C . SER A 1 72 ? -9.178 9.380 1.353 1.00 78.69 72 SER A C 1
ATOM 571 O O . SER A 1 72 ? -9.376 10.183 0.445 1.00 78.69 72 SER A O 1
ATOM 573 N N . ASN A 1 73 ? -8.918 9.778 2.600 1.00 76.44 73 ASN A N 1
ATOM 574 C CA . ASN A 1 73 ? -8.821 11.187 2.966 1.00 76.44 73 ASN A CA 1
ATOM 575 C C . ASN A 1 73 ? -7.506 11.793 2.447 1.00 76.44 73 ASN A C 1
ATOM 577 O O . ASN A 1 73 ? -7.513 12.857 1.834 1.00 76.44 73 ASN A O 1
ATOM 581 N N . ALA A 1 74 ? -6.393 11.083 2.617 1.00 73.94 74 ALA A N 1
ATOM 582 C CA . ALA A 1 74 ? -5.090 11.446 2.083 1.00 73.94 74 ALA A CA 1
ATOM 583 C C . ALA A 1 74 ? -5.105 11.531 0.551 1.00 73.94 74 ALA A C 1
ATOM 585 O O . ALA A 1 74 ? -4.658 12.541 0.008 1.00 73.94 74 ALA A O 1
ATOM 586 N N . TYR A 1 75 ? -5.716 10.552 -0.127 1.00 70.69 75 TYR A N 1
ATOM 587 C CA . TYR A 1 75 ? -5.901 10.586 -1.581 1.00 70.69 75 TYR A CA 1
ATOM 588 C C . TYR A 1 75 ? -6.638 11.853 -2.034 1.00 70.69 75 TYR A C 1
ATOM 590 O O . TYR A 1 75 ? -6.195 12.531 -2.959 1.00 70.69 75 TYR A O 1
ATOM 598 N N . ASN A 1 76 ? -7.729 12.216 -1.352 1.00 71.25 76 ASN A N 1
ATOM 599 C CA . ASN A 1 76 ? -8.520 13.404 -1.685 1.00 71.25 76 ASN A CA 1
ATOM 600 C C . ASN A 1 76 ? -7.772 14.722 -1.445 1.00 71.25 76 ASN A C 1
ATOM 602 O O . ASN A 1 76 ? -8.047 15.697 -2.134 1.00 71.25 76 ASN A O 1
ATOM 606 N N . ILE A 1 77 ? -6.867 14.776 -0.465 1.00 70.88 77 ILE A N 1
ATOM 607 C CA . ILE A 1 77 ? -6.040 15.962 -0.203 1.00 70.88 77 ILE A CA 1
ATOM 608 C C . ILE A 1 77 ? -4.927 16.083 -1.249 1.00 70.88 77 ILE A C 1
ATOM 610 O O . ILE A 1 77 ? -4.632 17.184 -1.698 1.00 70.88 77 ILE A O 1
ATOM 614 N N . LEU A 1 78 ? -4.302 14.963 -1.620 1.00 66.00 78 LEU A N 1
ATOM 615 C CA . LEU A 1 78 ? -3.158 14.932 -2.535 1.00 66.00 78 LEU A CA 1
ATOM 616 C C . LEU A 1 78 ? -3.550 15.000 -4.018 1.00 66.00 78 LEU A C 1
ATOM 618 O O . LEU A 1 78 ? -2.699 15.310 -4.844 1.00 66.00 78 LEU A O 1
ATOM 622 N N . SER A 1 79 ? -4.810 14.707 -4.351 1.00 62.31 79 SER A N 1
ATOM 623 C CA . SER A 1 79 ? -5.326 14.716 -5.729 1.00 62.31 79 SER A CA 1
ATOM 624 C C . SER A 1 79 ? -6.034 16.022 -6.128 1.00 62.31 79 SER A C 1
ATOM 626 O O . SER A 1 79 ? -6.721 16.032 -7.151 1.00 62.31 79 SER A O 1
ATOM 628 N N . GLN A 1 80 ? -5.916 17.094 -5.331 1.00 57.09 80 GLN A N 1
ATOM 629 C CA . GLN A 1 80 ? -6.369 18.451 -5.695 1.00 57.09 80 GLN A CA 1
ATOM 630 C C . GLN A 1 80 ? -5.303 19.201 -6.488 1.00 57.09 80 GLN A C 1
ATOM 632 O O . GLN A 1 80 ? -5.699 19.925 -7.428 1.00 57.09 80 GLN A O 1
#

Secondary structure (DSSP, 8-state):
-PPP-EEEETTTEEEESS--HHHHHHHHHHTTPPEEEE---TTS-GGGTT-EEETT-EEEEE-SSSEEEE-HHHHHHHT-

Sequence (80 aa):
MKAIIVTFCEGKGFTVQETTTDALIDFAANLGYEHKGYNDNPHNRAELQNQPTFAKLLGPMWDGDKIRYEDSNAYNILSQ